Protein AF-A0A527UWL7-F1 (afdb_monomer_lite)

Sequence (37 aa):
MDIELARTFIEIVSTGSFIRASERLNVAQTTVSARIR

pLDDT: mean 95.56, std 6.18, range [64.69, 98.5]

Foldseek 3Di:
DVVVLVLLVVLCVVVVDLCRSCVVVVHDSVVSVVSPD

Radius of gyration: 8.38 Å; chains: 1; bounding box: 17×16×21 Å

Secondary structure (DSSP, 8-state):
-HHHHHHHHHHHHHHT-HHHHHHHHTS-HHHHHHH--

Structure (mmCIF, N/CA/C/O backbone):
data_AF-A0A527UWL7-F1
#
_entry.id   AF-A0A527UWL7-F1
#
loop_
_atom_site.group_PDB
_atom_site.id
_atom_site.type_symbol
_ato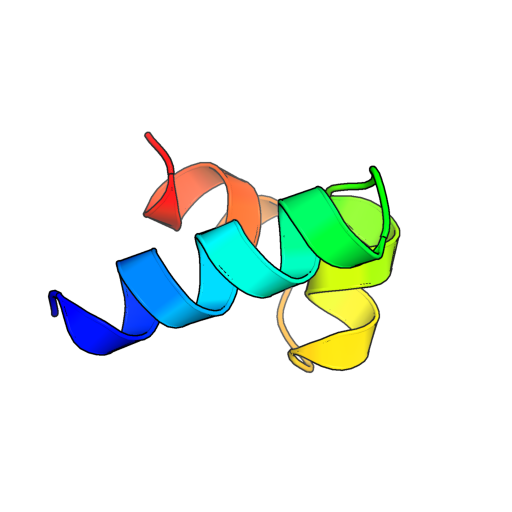m_site.label_atom_id
_atom_site.label_alt_id
_atom_site.label_comp_id
_atom_site.label_asym_id
_atom_site.label_entity_id
_atom_site.label_seq_id
_atom_site.pdbx_PDB_ins_code
_atom_site.Cartn_x
_atom_site.Cartn_y
_atom_site.Cartn_z
_atom_site.occupancy
_atom_site.B_iso_or_equiv
_atom_site.auth_seq_id
_atom_site.auth_comp_id
_atom_site.auth_asym_id
_atom_site.auth_atom_id
_atom_site.pdbx_PDB_model_num
ATOM 1 N N . MET A 1 1 ? 1.900 -2.932 -16.663 1.00 64.69 1 MET A N 1
ATOM 2 C CA . MET A 1 1 ? 1.857 -1.687 -15.873 1.00 64.69 1 MET A CA 1
ATOM 3 C C . MET A 1 1 ? 0.420 -1.319 -15.491 1.00 64.69 1 MET A C 1
ATOM 5 O O . MET A 1 1 ? 0.244 -0.793 -14.408 1.00 64.69 1 MET A O 1
ATOM 9 N N . ASP A 1 2 ? -0.612 -1.734 -16.237 1.00 82.56 2 ASP A N 1
ATOM 10 C CA . ASP A 1 2 ? -2.023 -1.536 -15.827 1.00 82.56 2 ASP A CA 1
ATOM 11 C C . ASP A 1 2 ? -2.529 -2.484 -14.729 1.00 82.56 2 ASP A C 1
ATOM 13 O O . ASP A 1 2 ? -3.269 -2.078 -13.836 1.00 82.56 2 ASP A O 1
ATOM 17 N N . ILE A 1 3 ? -2.105 -3.753 -14.748 1.00 92.38 3 ILE A N 1
ATOM 18 C CA . ILE A 1 3 ? -2.594 -4.757 -13.783 1.00 92.38 3 ILE A CA 1
ATOM 19 C C . ILE A 1 3 ? -2.136 -4.441 -12.356 1.00 92.38 3 ILE A C 1
ATOM 21 O O . ILE A 1 3 ? -2.900 -4.625 -11.415 1.00 92.38 3 ILE A O 1
ATOM 25 N N . GLU A 1 4 ? -0.911 -3.942 -12.181 1.00 93.25 4 GLU A N 1
ATOM 26 C CA . GLU A 1 4 ? -0.405 -3.578 -10.853 1.00 93.25 4 GLU A CA 1
ATOM 27 C C . GLU A 1 4 ? -1.117 -2.349 -10.286 1.00 93.25 4 GLU A C 1
ATOM 29 O O . GLU A 1 4 ? -1.389 -2.316 -9.086 1.00 93.25 4 GLU A O 1
ATOM 34 N N . LEU A 1 5 ? -1.483 -1.379 -11.130 1.00 95.00 5 LEU A N 1
ATOM 35 C CA . LEU A 1 5 ? -2.341 -0.264 -10.732 1.00 95.00 5 LEU A CA 1
ATOM 36 C C . LEU A 1 5 ? -3.717 -0.774 -10.290 1.00 95.00 5 LEU A C 1
ATOM 38 O O . LEU A 1 5 ? -4.136 -0.498 -9.167 1.00 95.00 5 LEU A O 1
ATOM 42 N N . ALA A 1 6 ? -4.383 -1.576 -11.125 1.00 96.62 6 ALA A N 1
ATOM 43 C CA . ALA A 1 6 ? -5.702 -2.128 -10.820 1.00 96.62 6 ALA A CA 1
ATOM 44 C C . ALA A 1 6 ? -5.694 -2.979 -9.539 1.00 96.62 6 ALA A C 1
ATOM 46 O O . ALA A 1 6 ? -6.548 -2.805 -8.672 1.00 96.62 6 ALA A O 1
ATOM 47 N N . ARG A 1 7 ? -4.690 -3.849 -9.374 1.00 96.88 7 ARG A N 1
ATOM 48 C CA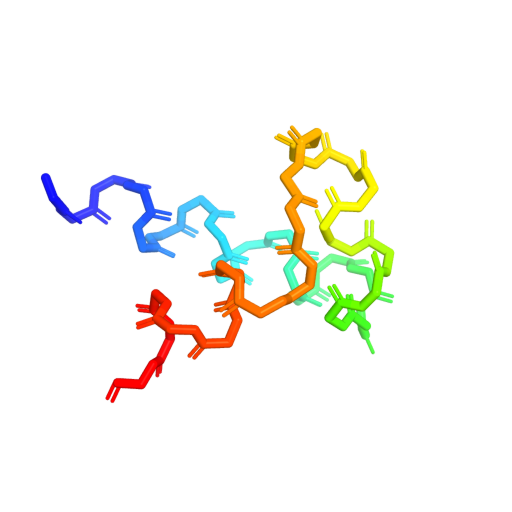 . ARG A 1 7 ? -4.495 -4.657 -8.161 1.00 96.88 7 ARG A CA 1
ATOM 49 C C . ARG A 1 7 ? -4.322 -3.774 -6.928 1.00 96.88 7 ARG A C 1
ATOM 51 O O . ARG A 1 7 ? -4.963 -4.014 -5.910 1.00 96.88 7 ARG A O 1
ATOM 58 N N . THR A 1 8 ? -3.472 -2.750 -7.025 1.00 97.62 8 THR A N 1
ATOM 59 C CA . THR A 1 8 ? -3.210 -1.834 -5.907 1.00 97.62 8 THR A CA 1
ATOM 60 C C . THR A 1 8 ? -4.473 -1.053 -5.540 1.00 97.62 8 THR A C 1
ATOM 62 O O . THR A 1 8 ? -4.795 -0.925 -4.363 1.00 97.62 8 THR A O 1
ATOM 65 N N . PHE A 1 9 ? -5.237 -0.599 -6.534 1.00 97.50 9 PHE A N 1
ATOM 66 C CA . PHE A 1 9 ? -6.509 0.084 -6.323 1.00 97.50 9 PHE A CA 1
ATOM 67 C C . PHE A 1 9 ? -7.548 -0.814 -5.634 1.00 97.50 9 PHE A C 1
ATOM 69 O O . PHE A 1 9 ? -8.152 -0.396 -4.647 1.00 97.50 9 PHE A O 1
ATOM 76 N N . ILE A 1 10 ? -7.715 -2.060 -6.094 1.00 97.56 10 ILE A N 1
ATOM 77 C CA . ILE A 1 10 ? -8.649 -3.025 -5.490 1.00 97.56 10 ILE A CA 1
ATOM 78 C C . ILE A 1 10 ? -8.298 -3.282 -4.019 1.00 97.56 10 ILE A C 1
ATOM 80 O O . ILE A 1 10 ? -9.192 -3.276 -3.174 1.00 97.56 10 ILE A O 1
ATOM 84 N N . GLU A 1 11 ? -7.016 -3.443 -3.683 1.00 98.38 11 GLU A N 1
ATOM 85 C CA . GLU A 1 11 ? -6.604 -3.638 -2.286 1.00 98.38 11 GLU A CA 1
ATOM 86 C C . GLU A 1 11 ? -6.836 -2.398 -1.414 1.00 98.38 11 GLU A C 1
ATOM 88 O O . GLU A 1 11 ? -7.268 -2.526 -0.265 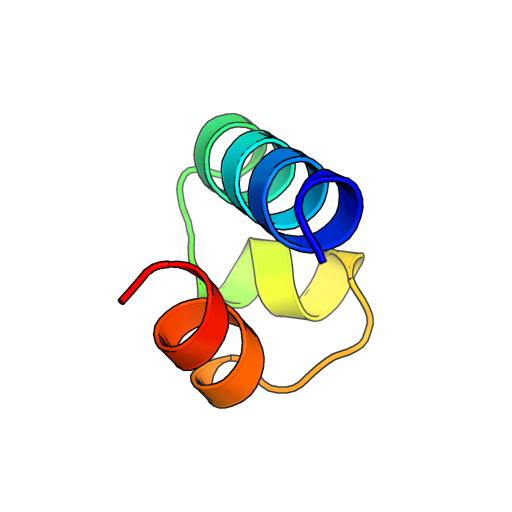1.00 98.38 11 GLU A O 1
ATOM 93 N N . ILE A 1 12 ? -6.611 -1.189 -1.939 1.00 98.31 12 ILE A N 1
ATOM 94 C CA . ILE A 1 12 ? -6.921 0.049 -1.206 1.00 98.31 12 ILE A CA 1
ATOM 95 C C . ILE A 1 12 ? -8.417 0.133 -0.914 1.00 98.31 12 ILE A C 1
ATOM 97 O O . ILE A 1 12 ? -8.791 0.408 0.223 1.00 98.31 12 ILE A O 1
ATOM 101 N N . VAL A 1 13 ? -9.273 -0.135 -1.903 1.00 98.19 13 VAL A N 1
ATOM 102 C CA . VAL A 1 13 ? -10.732 -0.099 -1.721 1.00 98.19 13 VAL A CA 1
ATOM 103 C C . VAL A 1 13 ? -11.200 -1.207 -0.771 1.00 98.19 13 VAL A C 1
ATOM 105 O O . VAL A 1 13 ? -12.033 -0.951 0.093 1.00 98.19 13 VAL A O 1
ATOM 108 N N . SER A 1 14 ? -10.632 -2.413 -0.864 1.00 98.31 14 SER A N 1
ATOM 109 C CA . SER A 1 14 ? -10.958 -3.537 0.028 1.00 98.31 14 SER A CA 1
ATOM 110 C C . SER A 1 14 ? -10.598 -3.260 1.490 1.00 98.31 14 SER A C 1
ATOM 112 O O . SER A 1 14 ? -11.318 -3.677 2.397 1.00 98.31 14 SER A O 1
ATOM 114 N N . THR A 1 15 ? -9.478 -2.579 1.736 1.00 97.94 15 THR A N 1
ATOM 115 C CA . THR A 1 15 ? -8.968 -2.326 3.093 1.00 97.94 15 THR A CA 1
ATOM 116 C C . THR A 1 15 ? -9.356 -0.962 3.661 1.00 97.94 15 THR A C 1
ATOM 118 O O . THR A 1 15 ? -9.232 -0.751 4.872 1.00 97.94 15 THR A O 1
ATOM 121 N N . GLY A 1 16 ? -9.752 -0.020 2.801 1.00 97.88 16 GLY A N 1
ATOM 122 C CA . GLY A 1 16 ? -9.935 1.392 3.133 1.00 97.88 16 GLY A CA 1
ATOM 123 C C . GLY A 1 16 ? -8.654 2.090 3.610 1.00 97.88 16 GLY A C 1
ATOM 124 O O . GLY A 1 16 ? -8.739 3.123 4.269 1.00 97.88 16 GLY A O 1
ATOM 125 N N . SER A 1 17 ? -7.465 1.516 3.372 1.00 97.81 17 SER A N 1
ATOM 126 C CA . SER A 1 17 ? -6.209 2.006 3.952 1.00 97.81 17 SER A CA 1
ATOM 127 C C . SER A 1 17 ? -4.992 1.683 3.089 1.00 97.81 17 SER A C 1
ATOM 129 O O . SER A 1 17 ? -4.707 0.529 2.783 1.00 97.81 17 SER A O 1
ATOM 131 N N . PHE A 1 18 ? -4.193 2.706 2.786 1.00 97.81 18 PHE A N 1
ATOM 132 C CA . PHE A 1 18 ? -2.935 2.553 2.050 1.00 97.81 18 PHE A CA 1
ATOM 133 C C . PHE A 1 18 ? -1.906 1.715 2.820 1.00 97.81 18 PHE A C 1
ATOM 135 O O . PHE A 1 18 ? -1.137 0.979 2.207 1.00 97.81 18 PHE A O 1
ATOM 142 N N . ILE A 1 19 ? -1.899 1.810 4.155 1.00 98.25 19 ILE A N 1
ATOM 143 C CA . ILE A 1 19 ? -0.998 1.031 5.015 1.00 98.25 19 ILE A CA 1
ATOM 144 C C . ILE A 1 19 ? -1.381 -0.450 4.940 1.00 98.25 19 ILE A C 1
ATOM 146 O O . ILE A 1 19 ? -0.554 -1.273 4.558 1.00 98.25 19 ILE A O 1
ATOM 150 N N . ARG A 1 20 ? -2.656 -0.786 5.180 1.00 98.44 20 ARG A N 1
ATOM 151 C CA . ARG A 1 20 ? -3.131 -2.181 5.122 1.00 98.44 20 ARG A CA 1
ATOM 152 C C . ARG A 1 20 ? -3.011 -2.791 3.725 1.00 98.44 20 ARG A C 1
ATOM 154 O O . ARG A 1 20 ? -2.676 -3.965 3.596 1.00 98.44 20 ARG A O 1
ATOM 161 N N . ALA A 1 21 ? -3.250 -2.007 2.673 1.00 98.44 21 ALA A N 1
ATOM 162 C CA . ALA A 1 21 ? -3.022 -2.447 1.299 1.00 98.44 21 ALA A CA 1
ATOM 163 C C . ALA A 1 21 ? -1.540 -2.780 1.052 1.00 98.44 21 ALA A C 1
ATOM 165 O O . ALA A 1 21 ? -1.232 -3.787 0.421 1.00 98.44 21 ALA A O 1
ATOM 166 N N . SER A 1 22 ? -0.614 -1.974 1.584 1.00 98.25 22 SER A N 1
ATOM 167 C CA . SER A 1 22 ? 0.828 -2.222 1.446 1.00 98.25 22 SER A CA 1
ATOM 168 C C . SER A 1 22 ? 1.295 -3.483 2.177 1.00 98.25 22 SER A C 1
ATOM 170 O O . SER A 1 22 ? 2.074 -4.252 1.615 1.00 98.25 22 SER A O 1
ATOM 172 N N . GLU A 1 23 ? 0.733 -3.758 3.358 1.00 98.50 23 GLU A N 1
ATOM 173 C CA . GLU A 1 23 ? 0.964 -4.998 4.108 1.00 98.50 23 GLU A CA 1
ATOM 174 C C . GLU A 1 23 ? 0.497 -6.225 3.312 1.00 98.50 23 GLU A C 1
ATOM 176 O O . GLU A 1 23 ? 1.252 -7.180 3.149 1.00 98.50 23 GLU A O 1
ATOM 181 N N . ARG A 1 24 ? -0.716 -6.186 2.738 1.00 98.06 24 ARG A N 1
ATOM 182 C CA . ARG A 1 24 ? -1.256 -7.290 1.919 1.00 98.06 24 ARG A CA 1
ATOM 183 C C . ARG A 1 24 ? -0.486 -7.520 0.622 1.00 98.06 24 ARG A C 1
ATOM 185 O O . ARG A 1 24 ? -0.358 -8.657 0.173 1.00 98.06 24 ARG A O 1
ATOM 192 N N . LEU A 1 25 ? 0.023 -6.450 0.019 1.00 97.00 25 LEU A N 1
ATOM 193 C CA . LEU A 1 25 ? 0.805 -6.502 -1.216 1.00 97.00 25 LEU A CA 1
ATOM 194 C C . LEU A 1 25 ? 2.296 -6.784 -0.973 1.00 97.00 25 LEU A C 1
ATOM 196 O O . LEU A 1 25 ? 3.027 -6.951 -1.945 1.00 97.00 25 LEU A O 1
ATOM 200 N N . ASN A 1 26 ? 2.743 -6.865 0.286 1.00 97.88 26 ASN A N 1
ATOM 201 C CA . ASN A 1 26 ? 4.148 -7.036 0.674 1.00 97.88 26 ASN A CA 1
ATOM 202 C C . ASN A 1 26 ? 5.082 -5.993 0.032 1.00 97.88 26 ASN A C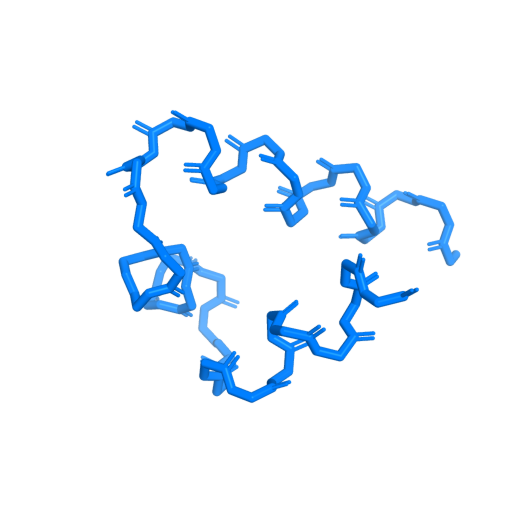 1
ATOM 204 O O . ASN A 1 26 ? 6.158 -6.313 -0.475 1.00 97.88 26 ASN A O 1
ATOM 208 N N . VAL A 1 27 ? 4.661 -4.729 0.041 1.00 97.69 27 VAL A N 1
ATOM 209 C CA . VAL A 1 27 ? 5.440 -3.589 -0.466 1.00 97.69 27 VAL A CA 1
ATOM 210 C C . VAL A 1 27 ? 5.443 -2.454 0.551 1.00 97.69 27 VAL A C 1
ATOM 212 O O . VAL A 1 27 ? 4.650 -2.437 1.487 1.00 97.69 27 VAL A O 1
ATOM 215 N N . ALA A 1 28 ? 6.305 -1.457 0.356 1.00 98.38 28 ALA A N 1
ATOM 216 C CA . ALA A 1 28 ? 6.247 -0.246 1.162 1.00 98.38 28 ALA A CA 1
ATOM 217 C C . ALA A 1 28 ? 4.964 0.553 0.866 1.00 98.38 28 ALA A C 1
ATOM 219 O O . ALA A 1 28 ? 4.504 0.628 -0.277 1.00 98.38 28 ALA A O 1
ATOM 220 N N . GLN A 1 29 ? 4.424 1.240 1.874 1.00 97.94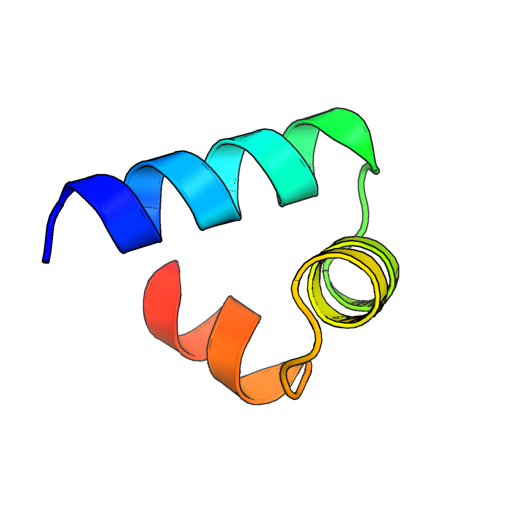 29 GLN A N 1
ATOM 221 C CA . GLN A 1 29 ? 3.284 2.147 1.693 1.00 97.94 29 GLN A CA 1
ATOM 222 C C . GLN A 1 29 ? 3.579 3.238 0.644 1.00 97.94 29 GLN A C 1
ATOM 224 O O . GLN A 1 29 ? 2.710 3.576 -0.159 1.00 97.94 29 GLN A O 1
ATOM 229 N N . THR A 1 30 ? 4.822 3.721 0.565 1.00 97.94 30 THR A N 1
ATOM 230 C CA . THR A 1 30 ? 5.254 4.689 -0.456 1.00 97.94 30 THR A CA 1
ATOM 231 C C . THR A 1 30 ? 5.155 4.131 -1.875 1.00 97.94 30 THR A C 1
ATOM 233 O O . THR A 1 30 ? 4.821 4.873 -2.797 1.00 97.94 30 THR A O 1
ATOM 236 N N . THR A 1 31 ? 5.371 2.824 -2.061 1.00 97.56 31 THR A N 1
ATOM 237 C CA . THR A 1 31 ? 5.159 2.136 -3.340 1.00 97.56 31 THR A CA 1
ATOM 238 C C . THR A 1 31 ? 3.684 2.146 -3.726 1.00 97.56 31 THR A C 1
ATOM 240 O O . THR A 1 31 ? 3.364 2.416 -4.880 1.00 97.56 31 THR A O 1
ATOM 243 N N . VAL A 1 32 ? 2.781 1.910 -2.770 1.00 97.50 32 VAL A N 1
ATOM 244 C CA . VAL A 1 32 ? 1.330 2.005 -2.995 1.00 97.50 32 VAL A CA 1
ATOM 245 C C . VAL A 1 32 ? 0.952 3.426 -3.414 1.00 97.50 32 VAL A C 1
ATOM 247 O O . VAL A 1 32 ? 0.329 3.603 -4.455 1.00 97.50 32 VAL A O 1
ATOM 250 N N . SER A 1 33 ? 1.396 4.451 -2.681 1.00 96.69 33 SER A N 1
ATOM 251 C CA . SER A 1 33 ? 1.145 5.852 -3.050 1.00 96.69 33 SER A CA 1
ATOM 252 C C . SER A 1 33 ? 1.716 6.235 -4.417 1.00 96.69 33 SER A C 1
ATOM 254 O O . SER A 1 33 ? 1.084 7.001 -5.133 1.00 96.69 33 SER A O 1
ATOM 256 N N . ALA A 1 34 ? 2.889 5.718 -4.792 1.00 96.62 34 ALA A N 1
ATOM 257 C CA . ALA A 1 34 ? 3.501 6.000 -6.089 1.00 96.62 34 ALA A CA 1
ATOM 258 C C . ALA A 1 34 ? 2.753 5.349 -7.261 1.00 96.62 34 ALA A C 1
ATOM 260 O O . ALA A 1 34 ? 2.760 5.906 -8.350 1.00 96.62 34 ALA A O 1
ATOM 261 N N . ARG A 1 35 ? 2.111 4.192 -7.048 1.00 95.00 35 ARG A N 1
ATOM 262 C CA . ARG A 1 35 ? 1.341 3.497 -8.091 1.00 95.00 35 ARG A CA 1
ATOM 263 C C . ARG A 1 35 ? 0.032 4.207 -8.427 1.00 95.00 35 ARG A C 1
ATOM 265 O O . ARG A 1 35 ? -0.372 4.142 -9.573 1.00 95.00 35 ARG A O 1
ATOM 272 N N . ILE A 1 36 ?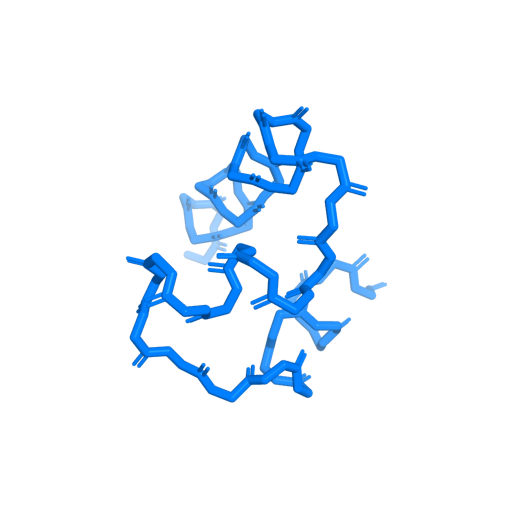 -0.620 4.835 -7.445 1.00 91.94 36 ILE A N 1
ATOM 273 C CA . ILE A 1 36 ? -1.940 5.487 -7.596 1.00 91.94 36 ILE A CA 1
ATOM 274 C C . ILE A 1 36 ? -1.808 6.986 -7.946 1.00 91.94 36 ILE A C 1
ATOM 276 O O . ILE A 1 36 ? -2.815 7.659 -8.150 1.00 91.94 36 ILE A O 1
ATOM 280 N N . ARG A 1 37 ? -0.584 7.527 -7.961 1.00 85.12 37 ARG A N 1
ATOM 281 C CA . ARG A 1 37 ? -0.315 8.910 -8.369 1.00 85.12 37 ARG A CA 1
ATOM 282 C C . ARG A 1 37 ? -0.368 9.029 -9.888 1.00 85.12 37 ARG A C 1
ATOM 284 O O . ARG A 1 37 ? -0.925 10.045 -10.349 1.00 85.12 37 ARG A O 1
#